Protein AF-A5UP77-F1 (afdb_monomer_lite)

Radius of gyration: 12.88 Å; chains: 1; bounding box: 27×22×33 Å

pLDDT: mean 80.3, std 17.46, range [33.09, 94.0]

Organism: Methanobrevibacter smithii (strain ATCC 35061 / DSM 861 / OCM 144 / PS) (NCBI:txid420247)

Structure (mmCIF, N/CA/C/O backbone):
data_AF-A5UP77-F1
#
_entry.id   AF-A5UP77-F1
#
loop_
_atom_site.group_PDB
_atom_site.id
_atom_site.type_symbol
_atom_site.label_atom_id
_atom_site.label_alt_id
_atom_site.label_comp_id
_atom_site.label_asym_id
_atom_site.label_entity_id
_atom_site.label_seq_id
_atom_site.pdbx_PDB_ins_code
_atom_site.Cartn_x
_atom_site.Cartn_y
_atom_site.Cartn_z
_atom_site.occupancy
_atom_site.B_iso_or_equiv
_atom_site.auth_seq_id
_atom_site.auth_comp_id
_atom_site.auth_asym_id
_atom_site.auth_atom_id
_atom_site.pdbx_PDB_model_num
ATOM 1 N N . MET A 1 1 ? 1.411 12.095 -20.988 1.00 33.09 1 MET A N 1
ATOM 2 C CA . MET A 1 1 ? 2.313 12.607 -19.936 1.00 33.09 1 MET A CA 1
ATOM 3 C C . MET A 1 1 ? 2.720 11.423 -19.080 1.00 33.09 1 MET A C 1
ATOM 5 O O . MET A 1 1 ? 1.812 10.788 -18.583 1.00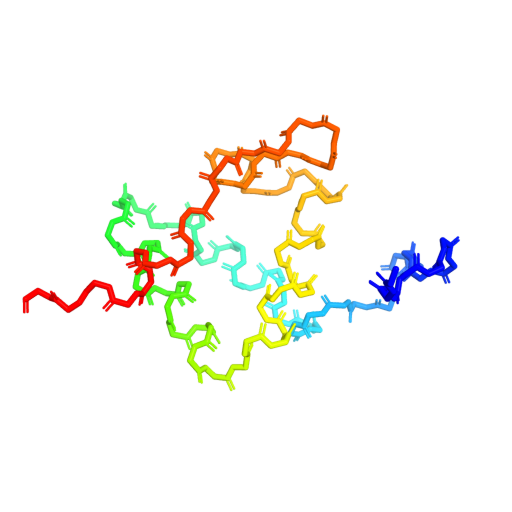 33.09 1 MET A O 1
ATOM 9 N N . ARG A 1 2 ? 4.042 11.189 -18.971 1.00 40.75 2 ARG A N 1
ATOM 10 C CA . ARG A 1 2 ? 4.810 10.676 -17.811 1.00 40.75 2 ARG A CA 1
ATOM 11 C C . ARG A 1 2 ? 4.350 9.342 -17.166 1.00 40.75 2 ARG A C 1
ATOM 13 O O . ARG A 1 2 ? 3.237 9.280 -16.692 1.00 40.75 2 ARG A O 1
ATOM 20 N N . TYR A 1 3 ? 5.160 8.294 -16.984 1.00 40.69 3 TYR A N 1
ATOM 21 C CA . TYR A 1 3 ? 6.619 8.168 -17.114 1.00 40.69 3 TYR A CA 1
ATOM 22 C C . TYR A 1 3 ? 7.107 6.706 -16.993 1.00 40.69 3 TYR A C 1
ATOM 24 O O . TYR A 1 3 ? 8.152 6.494 -16.406 1.00 40.69 3 TYR A O 1
ATOM 32 N N . PHE A 1 4 ? 6.438 5.686 -17.530 1.00 47.22 4 PHE A N 1
ATOM 33 C CA . PHE A 1 4 ? 7.031 4.339 -17.519 1.00 47.22 4 PHE A CA 1
ATOM 34 C C . PHE A 1 4 ? 7.027 3.757 -18.925 1.00 47.22 4 PHE A C 1
ATOM 36 O O . PHE A 1 4 ? 6.128 3.037 -19.345 1.00 47.22 4 PHE A O 1
ATOM 43 N N . GLU A 1 5 ? 8.057 4.139 -19.689 1.00 39.03 5 GLU A N 1
ATOM 44 C CA . GLU A 1 5 ? 8.497 3.321 -20.812 1.00 39.03 5 GLU A CA 1
ATOM 45 C C . GLU A 1 5 ? 8.630 1.883 -20.316 1.00 39.03 5 GLU A C 1
ATOM 47 O O . GLU A 1 5 ? 9.198 1.623 -19.254 1.00 39.03 5 GLU A O 1
ATOM 52 N N . VAL A 1 6 ? 8.073 0.981 -21.113 1.00 43.34 6 VAL A N 1
ATOM 53 C CA . VAL A 1 6 ? 7.896 -0.462 -20.927 1.00 43.34 6 VAL A CA 1
ATOM 54 C C . VAL A 1 6 ? 9.255 -1.199 -20.937 1.00 43.34 6 VAL A C 1
ATOM 56 O O . VAL A 1 6 ? 9.462 -2.170 -21.649 1.00 43.34 6 VAL A O 1
ATOM 59 N N . ASN A 1 7 ? 10.219 -0.693 -20.165 1.00 39.41 7 ASN A N 1
ATOM 60 C CA . ASN A 1 7 ? 11.609 -1.135 -20.033 1.00 39.41 7 ASN A CA 1
ATOM 61 C C . ASN A 1 7 ? 12.030 -1.289 -18.552 1.00 39.41 7 ASN A C 1
ATOM 63 O O . ASN A 1 7 ? 13.219 -1.396 -18.257 1.00 39.41 7 ASN A O 1
ATOM 67 N N . GLY A 1 8 ? 11.082 -1.251 -17.606 1.00 42.06 8 GLY A N 1
ATOM 68 C CA . GLY A 1 8 ? 11.382 -1.096 -16.175 1.00 42.06 8 GLY A CA 1
ATOM 69 C C . GLY A 1 8 ? 10.910 -2.204 -15.236 1.00 42.06 8 GLY A C 1
ATOM 70 O O . GLY A 1 8 ? 11.316 -2.198 -14.081 1.00 42.06 8 GLY A O 1
ATOM 71 N N . LEU A 1 9 ? 10.112 -3.168 -15.694 1.00 47.47 9 LEU A N 1
ATOM 72 C CA . LEU A 1 9 ? 9.738 -4.340 -14.890 1.00 47.47 9 LEU A CA 1
ATOM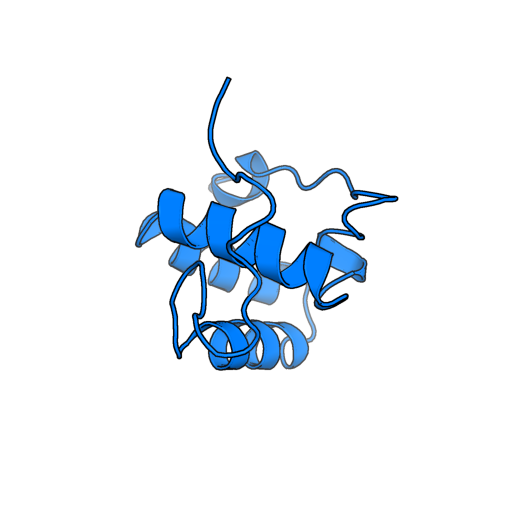 73 C C . LEU A 1 9 ? 10.758 -5.458 -15.094 1.00 47.47 9 LEU A C 1
ATOM 75 O O . LEU A 1 9 ? 10.432 -6.609 -15.371 1.00 47.47 9 LEU A O 1
ATOM 79 N N . ASP A 1 10 ? 12.032 -5.098 -14.976 1.00 47.12 10 ASP A N 1
ATOM 80 C CA . ASP A 1 10 ? 13.050 -6.092 -14.708 1.00 47.12 10 ASP A CA 1
ATOM 81 C C . ASP A 1 10 ? 12.739 -6.618 -13.305 1.00 47.12 10 ASP A C 1
ATOM 83 O O . ASP A 1 10 ? 12.775 -5.855 -12.336 1.00 47.12 10 ASP A O 1
ATOM 87 N N . ALA A 1 11 ? 12.381 -7.897 -13.183 1.00 46.88 11 ALA A N 1
ATOM 88 C CA . ALA A 1 11 ? 12.008 -8.530 -11.915 1.00 46.88 11 ALA A CA 1
ATOM 89 C C . ALA A 1 11 ? 13.072 -8.359 -10.800 1.00 46.88 11 ALA A C 1
ATOM 91 O O . ALA A 1 11 ? 12.816 -8.683 -9.641 1.00 46.88 11 ALA A O 1
ATOM 92 N N . SER A 1 12 ? 14.257 -7.824 -11.132 1.00 51.12 12 SER A N 1
ATOM 93 C CA . SER A 1 12 ? 15.340 -7.483 -10.213 1.00 51.12 12 SER A CA 1
ATOM 94 C C . SER A 1 12 ? 15.432 -6.005 -9.765 1.00 51.12 12 SER A C 1
ATOM 96 O O . SER A 1 12 ? 16.147 -5.733 -8.799 1.00 51.12 12 SER A O 1
ATOM 98 N N . ARG A 1 13 ? 14.723 -5.035 -10.377 1.00 53.41 13 ARG A N 1
ATOM 99 C CA . ARG A 1 13 ? 14.810 -3.592 -10.031 1.00 53.41 13 ARG A CA 1
ATOM 100 C C . ARG A 1 13 ? 13.497 -3.057 -9.442 1.00 53.41 13 ARG A C 1
ATOM 102 O O . ARG A 1 13 ? 12.651 -2.516 -10.140 1.00 53.41 13 ARG A O 1
ATOM 109 N N . ARG A 1 14 ? 13.340 -3.223 -8.125 1.00 65.56 14 ARG A N 1
ATOM 110 C CA . ARG A 1 14 ? 12.123 -2.904 -7.351 1.00 65.56 14 ARG A CA 1
ATOM 111 C C . ARG A 1 14 ? 11.756 -1.400 -7.416 1.00 65.56 14 ARG A C 1
ATOM 113 O O . ARG A 1 14 ? 12.542 -0.568 -6.969 1.00 65.56 14 ARG A O 1
ATOM 120 N N . VAL A 1 15 ? 10.565 -1.075 -7.930 1.00 72.25 15 VAL A N 1
ATOM 121 C CA . VAL A 1 15 ? 9.938 0.270 -8.004 1.00 72.25 15 VAL A CA 1
ATOM 122 C C . VAL A 1 15 ? 8.999 0.513 -6.819 1.00 72.25 15 VAL A C 1
ATOM 124 O O . VAL A 1 15 ? 8.337 -0.421 -6.389 1.00 72.25 15 VAL A O 1
ATOM 127 N N . GLY A 1 16 ? 8.948 1.731 -6.270 1.00 84.94 16 GLY A N 1
ATOM 128 C CA . GLY A 1 16 ? 8.255 2.039 -5.009 1.00 84.94 16 GLY A CA 1
ATOM 129 C C . GLY A 1 16 ? 9.218 2.141 -3.823 1.00 84.94 16 GLY A C 1
ATOM 130 O O . GLY A 1 16 ? 10.249 2.805 -3.913 1.00 84.94 16 GLY A O 1
ATOM 131 N N . TYR A 1 17 ? 8.934 1.452 -2.716 1.00 86.75 17 TYR A N 1
ATOM 132 C CA . TYR A 1 17 ? 9.805 1.390 -1.526 1.00 86.75 17 TYR A CA 1
ATOM 133 C C . TYR A 1 17 ? 10.972 0.399 -1.667 1.00 86.75 17 TYR A C 1
ATOM 135 O O . TYR A 1 17 ? 11.675 0.081 -0.702 1.00 86.75 17 TYR A O 1
ATOM 143 N N . GLY A 1 18 ? 11.204 -0.108 -2.878 1.00 86.75 18 GLY A N 1
ATOM 144 C CA . GLY A 1 18 ? 12.315 -0.994 -3.178 1.00 86.75 18 GLY A CA 1
ATOM 145 C C . GLY A 1 18 ? 12.173 -2.322 -2.443 1.00 86.75 18 GLY A C 1
ATOM 146 O O . GLY A 1 18 ? 11.226 -3.075 -2.666 1.00 86.75 18 GLY A O 1
ATOM 147 N N . GLN A 1 19 ? 13.131 -2.644 -1.569 1.00 82.12 19 GLN A N 1
ATOM 148 C CA . GLN A 1 19 ? 13.115 -3.927 -0.867 1.00 82.12 19 GLN A CA 1
ATOM 149 C C . GLN A 1 19 ? 11.897 -4.114 0.047 1.00 82.12 19 GLN A C 1
ATOM 151 O O . GLN A 1 19 ? 11.418 -5.238 0.166 1.00 82.12 19 GLN A O 1
ATOM 156 N N . PHE A 1 20 ? 11.361 -3.012 0.577 1.00 86.12 20 PHE A N 1
ATOM 157 C CA . PHE A 1 20 ? 10.230 -3.003 1.502 1.00 86.12 20 PHE A CA 1
ATOM 158 C C . PHE A 1 20 ? 8.874 -3.193 0.819 1.00 86.12 20 PHE A C 1
ATOM 160 O O . PHE A 1 20 ? 7.871 -3.329 1.507 1.00 86.12 20 PHE A O 1
ATOM 167 N N . ASN A 1 21 ? 8.809 -3.236 -0.517 1.00 89.31 21 ASN A N 1
ATOM 168 C CA . ASN A 1 21 ? 7.548 -3.473 -1.225 1.00 89.31 21 ASN A CA 1
ATOM 169 C C . ASN A 1 21 ? 6.834 -4.733 -0.729 1.00 89.31 21 ASN A C 1
ATOM 171 O O . ASN A 1 21 ? 5.643 -4.681 -0.435 1.00 89.31 21 ASN A O 1
ATOM 175 N N . THR A 1 22 ? 7.580 -5.838 -0.626 1.00 88.88 22 THR A N 1
ATOM 176 C CA . THR A 1 22 ? 7.064 -7.136 -0.175 1.00 88.88 22 THR A CA 1
ATOM 177 C C . THR A 1 22 ? 6.684 -7.109 1.302 1.00 88.88 22 THR A C 1
ATOM 179 O O . THR A 1 22 ? 5.682 -7.704 1.686 1.00 88.88 22 THR A O 1
ATOM 182 N N . ASP A 1 23 ? 7.447 -6.386 2.124 1.00 90.75 23 ASP A N 1
ATOM 183 C CA . ASP A 1 23 ? 7.152 -6.241 3.551 1.00 90.75 23 ASP A CA 1
ATOM 184 C C . ASP A 1 23 ? 5.852 -5.454 3.757 1.00 90.75 23 ASP A C 1
ATOM 186 O O . ASP A 1 23 ? 5.014 -5.839 4.571 1.00 90.75 23 ASP A O 1
ATOM 190 N N . HIS A 1 24 ? 5.638 -4.388 2.978 1.00 94.00 24 HIS A N 1
ATOM 191 C CA . HIS A 1 24 ? 4.406 -3.607 3.028 1.00 94.00 24 HIS A CA 1
ATOM 192 C C . HIS A 1 24 ? 3.193 -4.414 2.561 1.00 94.00 24 HIS A C 1
ATOM 194 O O . HIS A 1 24 ? 2.167 -4.363 3.234 1.00 94.00 24 HIS A O 1
ATOM 200 N N . THR A 1 25 ? 3.303 -5.190 1.475 1.00 93.12 25 THR A N 1
ATOM 201 C CA . THR A 1 25 ? 2.201 -6.061 1.029 1.00 93.12 25 THR A CA 1
ATOM 202 C C . THR A 1 25 ? 1.893 -7.149 2.052 1.00 93.12 25 THR A C 1
ATOM 204 O O . THR A 1 25 ? 0.733 -7.338 2.391 1.00 93.12 25 THR A O 1
ATOM 207 N N . ALA A 1 26 ? 2.918 -7.805 2.611 1.00 91.81 26 ALA A N 1
ATOM 208 C CA . ALA A 1 26 ? 2.725 -8.836 3.629 1.00 91.81 26 ALA A CA 1
ATOM 209 C C . ALA A 1 26 ? 2.093 -8.266 4.905 1.00 91.81 26 ALA A C 1
ATOM 211 O O . ALA A 1 26 ? 1.233 -8.899 5.501 1.00 91.81 26 ALA A O 1
ATOM 212 N N . THR A 1 27 ? 2.488 -7.055 5.304 1.00 92.75 27 THR A N 1
ATOM 213 C CA . THR A 1 27 ? 1.881 -6.365 6.449 1.00 92.75 27 THR A CA 1
ATOM 214 C C . THR A 1 27 ? 0.397 -6.082 6.197 1.00 92.75 27 THR A C 1
ATOM 216 O O . THR A 1 27 ? -0.420 -6.352 7.068 1.00 92.75 27 THR A O 1
ATOM 219 N N . ILE A 1 28 ? 0.028 -5.610 5.000 1.00 93.31 28 ILE A N 1
ATOM 220 C CA . ILE A 1 28 ? -1.375 -5.335 4.643 1.00 93.31 28 ILE A CA 1
ATOM 221 C C . ILE A 1 28 ? -2.213 -6.619 4.599 1.00 93.31 28 ILE A C 1
ATOM 223 O O . ILE A 1 28 ? -3.350 -6.609 5.065 1.00 93.31 28 ILE A O 1
ATOM 227 N N . ASP A 1 29 ? -1.659 -7.722 4.093 1.00 90.00 29 ASP A N 1
ATOM 228 C CA . ASP A 1 29 ? -2.338 -9.026 4.068 1.00 90.00 29 ASP A CA 1
ATOM 229 C C . ASP A 1 29 ? -2.574 -9.610 5.471 1.00 90.00 29 ASP A C 1
ATOM 231 O O . ASP A 1 29 ? -3.488 -10.412 5.651 1.00 90.00 29 ASP A O 1
ATOM 235 N N . LEU A 1 30 ? -1.765 -9.221 6.464 1.00 92.81 30 LEU A N 1
ATOM 236 C CA . LEU A 1 30 ? -1.917 -9.659 7.855 1.00 92.81 30 LEU A CA 1
ATOM 237 C C . LEU A 1 30 ? -2.995 -8.888 8.626 1.00 92.81 30 LEU A C 1
ATOM 239 O O . LEU A 1 30 ? -3.398 -9.349 9.691 1.00 92.81 30 LEU A O 1
ATOM 243 N N . PHE A 1 31 ? -3.443 -7.733 8.133 1.00 92.62 31 PHE A N 1
ATOM 244 C CA . PHE A 1 31 ? -4.487 -6.959 8.797 1.00 92.62 31 PHE A CA 1
ATOM 245 C C . PHE A 1 31 ? -5.878 -7.509 8.478 1.00 92.62 31 PHE A C 1
ATOM 247 O O . PHE A 1 31 ? -6.245 -7.687 7.313 1.00 92.62 31 PHE A O 1
ATOM 254 N N . ASP A 1 32 ? -6.671 -7.729 9.525 1.00 88.31 32 ASP A N 1
ATOM 255 C CA . ASP A 1 32 ? -8.035 -8.248 9.411 1.00 88.31 32 ASP A CA 1
ATOM 256 C C . ASP A 1 32 ? -9.040 -7.152 9.032 1.00 88.31 32 ASP A C 1
ATOM 258 O O . ASP A 1 32 ? -10.048 -7.429 8.377 1.00 88.31 32 ASP A O 1
ATOM 262 N N . THR A 1 33 ? -8.782 -5.900 9.423 1.00 88.31 33 THR A N 1
ATOM 263 C CA . THR A 1 33 ? -9.715 -4.790 9.199 1.00 88.31 33 THR A CA 1
ATOM 264 C C . THR A 1 33 ? -9.293 -3.885 8.043 1.00 88.31 33 THR A C 1
ATOM 266 O O . THR A 1 33 ? -8.111 -3.679 7.772 1.00 88.31 33 THR A O 1
ATOM 269 N N . GLU A 1 34 ? -10.279 -3.303 7.351 1.00 86.50 34 GLU A N 1
ATOM 270 C CA . GLU A 1 34 ? -10.021 -2.282 6.325 1.00 86.50 34 GLU A CA 1
ATOM 271 C C . GLU A 1 34 ? -9.335 -1.046 6.931 1.00 86.50 34 GLU A C 1
ATOM 273 O O . GLU A 1 34 ? -8.458 -0.460 6.304 1.00 86.50 34 GLU A O 1
ATOM 278 N N . GLU A 1 35 ? -9.670 -0.694 8.173 1.00 87.75 35 GLU A N 1
ATOM 279 C CA . GLU A 1 35 ? -9.106 0.452 8.886 1.00 87.75 35 GLU A CA 1
ATOM 280 C C . GLU A 1 35 ? -7.591 0.318 9.104 1.00 87.75 35 GLU A C 1
ATOM 282 O O . GLU A 1 35 ? -6.842 1.220 8.731 1.00 87.75 35 GLU A O 1
ATOM 287 N N . GLU A 1 36 ? -7.116 -0.830 9.600 1.00 91.06 36 GLU A N 1
ATOM 288 C CA . GLU A 1 36 ? -5.682 -1.092 9.799 1.00 91.06 36 GLU A CA 1
ATOM 289 C C . GLU A 1 36 ? -4.903 -1.060 8.474 1.00 91.06 36 GLU A C 1
ATOM 291 O O . GLU A 1 36 ? -3.819 -0.471 8.381 1.00 91.06 36 GLU A O 1
ATOM 296 N N . LYS A 1 37 ? -5.483 -1.630 7.407 1.00 91.56 37 LYS A N 1
ATOM 297 C CA . LYS A 1 37 ? -4.900 -1.572 6.058 1.00 91.56 37 LYS A CA 1
ATOM 298 C C . LYS A 1 37 ? -4.768 -0.127 5.577 1.00 91.56 37 LYS A C 1
ATOM 300 O O . LYS A 1 37 ? -3.711 0.263 5.072 1.00 91.56 37 LYS A O 1
ATOM 305 N N . MET A 1 38 ? -5.825 0.670 5.734 1.00 89.94 38 MET A N 1
ATOM 306 C CA . MET A 1 38 ? -5.847 2.075 5.324 1.00 89.94 38 MET A CA 1
ATOM 307 C C . MET A 1 38 ? -4.894 2.933 6.161 1.00 89.94 38 MET A C 1
ATOM 309 O O . MET A 1 38 ? -4.222 3.797 5.597 1.00 89.94 38 MET A O 1
ATOM 313 N N . GLU A 1 39 ? -4.763 2.681 7.467 1.00 91.31 39 GLU A N 1
ATOM 314 C CA . GLU A 1 39 ? -3.811 3.380 8.337 1.00 91.31 39 GLU A CA 1
ATOM 315 C C . GLU A 1 39 ? -2.362 3.141 7.893 1.00 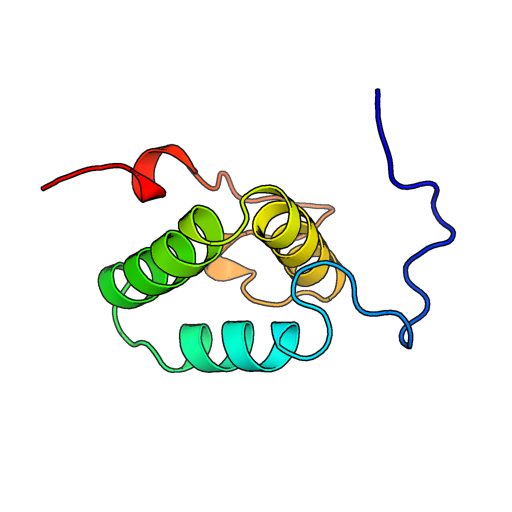91.31 39 GLU A C 1
ATOM 317 O O . GLU A 1 39 ? -1.584 4.090 7.736 1.00 91.31 39 GLU A O 1
ATOM 322 N N . HIS A 1 40 ? -1.999 1.889 7.609 1.00 93.31 40 HIS A N 1
ATOM 323 C CA . HIS A 1 40 ? -0.655 1.560 7.136 1.00 93.31 40 HIS A CA 1
ATOM 324 C C . HIS A 1 40 ? -0.358 2.185 5.769 1.00 93.31 40 HIS A C 1
ATOM 326 O O . HIS A 1 40 ? 0.678 2.833 5.592 1.00 93.31 40 HIS A O 1
ATOM 332 N N . MET A 1 41 ? -1.293 2.082 4.817 1.00 92.81 41 MET A N 1
ATOM 333 C CA . MET A 1 41 ? -1.166 2.724 3.502 1.00 92.81 41 MET A CA 1
ATOM 334 C C . MET A 1 41 ? -1.079 4.253 3.609 1.00 92.81 41 MET A C 1
ATOM 336 O O . MET A 1 41 ? -0.289 4.878 2.900 1.00 92.81 41 MET A O 1
ATOM 340 N N . ARG A 1 42 ? -1.810 4.865 4.548 1.00 91.19 42 ARG A N 1
ATOM 341 C CA . ARG A 1 42 ? -1.718 6.295 4.875 1.00 91.19 42 ARG A CA 1
ATOM 342 C C . ARG A 1 42 ? -0.327 6.651 5.398 1.00 91.19 42 ARG A C 1
ATOM 344 O O . ARG A 1 42 ? 0.237 7.664 4.982 1.00 91.19 42 ARG A O 1
ATOM 351 N N . GLY A 1 43 ? 0.253 5.833 6.277 1.00 91.44 43 GLY A N 1
ATOM 352 C CA . GLY A 1 43 ? 1.622 6.006 6.773 1.00 91.44 43 GLY A CA 1
ATOM 353 C C . GLY A 1 43 ? 2.669 5.935 5.657 1.00 91.44 43 GLY A C 1
ATOM 354 O O . GLY A 1 43 ? 3.552 6.798 5.566 1.00 91.44 43 GLY A O 1
ATOM 355 N N . MET A 1 44 ? 2.528 4.960 4.755 1.00 93.38 44 MET A N 1
ATOM 356 C CA . MET A 1 44 ? 3.360 4.848 3.555 1.00 93.38 44 MET A CA 1
ATOM 357 C C . MET A 1 44 ? 3.242 6.115 2.702 1.00 93.38 44 MET A C 1
ATOM 359 O O . MET A 1 44 ? 4.247 6.795 2.464 1.00 93.38 44 MET A O 1
ATOM 363 N N . TYR A 1 45 ? 2.020 6.492 2.325 1.00 90.81 45 TYR A N 1
ATOM 364 C CA . TYR A 1 45 ? 1.756 7.671 1.505 1.00 90.81 45 TYR A CA 1
ATOM 365 C C . TYR A 1 45 ? 2.351 8.949 2.115 1.00 90.81 45 TYR A C 1
ATOM 367 O O . TYR A 1 45 ? 3.062 9.682 1.428 1.00 90.81 45 TYR A O 1
ATOM 375 N N . LYS A 1 46 ? 2.145 9.194 3.419 1.00 89.44 46 LYS A N 1
ATOM 376 C CA . LYS A 1 46 ? 2.718 10.352 4.135 1.00 89.44 46 LYS A CA 1
ATOM 377 C C . LYS A 1 46 ? 4.248 10.372 4.103 1.00 89.44 46 LYS A C 1
ATOM 379 O O . LYS A 1 46 ? 4.839 11.448 4.069 1.00 89.44 46 LYS A O 1
ATOM 384 N N . THR A 1 47 ? 4.884 9.202 4.100 1.00 90.19 47 THR A N 1
ATOM 385 C CA . THR A 1 47 ? 6.346 9.081 4.022 1.00 90.19 47 THR A CA 1
ATOM 386 C C . THR A 1 47 ? 6.868 9.472 2.640 1.00 90.19 47 THR A C 1
ATOM 388 O O . THR A 1 47 ? 7.865 10.184 2.532 1.00 90.19 47 THR A O 1
ATOM 391 N N . SER A 1 48 ? 6.218 9.004 1.571 1.00 90.56 48 SER A N 1
ATOM 392 C CA . SER A 1 48 ? 6.582 9.356 0.196 1.00 90.56 48 SER A CA 1
ATOM 393 C C . SER A 1 48 ? 5.432 9.049 -0.770 1.00 90.56 48 SER A C 1
ATOM 395 O O . SER A 1 48 ? 5.283 7.898 -1.187 1.00 90.56 48 SER A O 1
ATOM 397 N N . PRO A 1 49 ? 4.666 10.065 -1.211 1.00 89.12 49 PRO A N 1
ATOM 398 C CA . PRO A 1 49 ? 3.567 9.872 -2.160 1.00 89.12 49 PRO A CA 1
ATOM 399 C C . PRO A 1 49 ? 4.032 9.264 -3.484 1.00 89.12 49 PRO A C 1
ATOM 401 O O . PRO A 1 49 ? 3.356 8.427 -4.074 1.00 89.12 49 PRO A O 1
ATOM 404 N N . LYS A 1 50 ? 5.234 9.650 -3.935 1.00 89.69 50 LYS A N 1
ATOM 405 C CA . LYS A 1 50 ? 5.826 9.105 -5.157 1.00 89.69 50 LYS A CA 1
ATOM 406 C C . LYS A 1 50 ? 6.107 7.606 -5.017 1.00 89.69 50 LYS A C 1
ATOM 408 O O . LYS A 1 50 ? 5.725 6.843 -5.896 1.00 89.69 50 LYS A O 1
ATOM 413 N N . ALA A 1 51 ? 6.750 7.194 -3.921 1.00 90.12 51 ALA A N 1
ATOM 414 C CA . ALA A 1 51 ? 7.065 5.784 -3.701 1.00 90.12 51 ALA A CA 1
ATOM 415 C C . ALA A 1 51 ? 5.793 4.950 -3.495 1.00 90.12 51 ALA A C 1
ATOM 417 O O . ALA A 1 51 ? 5.737 3.815 -3.955 1.00 90.12 51 ALA A O 1
ATOM 418 N N . PHE A 1 52 ? 4.762 5.521 -2.864 1.00 92.31 52 PHE A N 1
ATOM 419 C CA . PHE A 1 52 ? 3.453 4.887 -2.743 1.00 92.31 52 PHE A CA 1
ATOM 420 C C . PHE A 1 52 ? 2.796 4.654 -4.105 1.00 92.31 52 PHE A C 1
ATOM 422 O O . PHE A 1 52 ? 2.372 3.536 -4.380 1.00 92.31 52 PHE A O 1
ATOM 429 N N . ALA A 1 53 ? 2.767 5.665 -4.979 1.00 90.50 53 ALA A N 1
ATOM 430 C CA . ALA A 1 53 ? 2.205 5.528 -6.322 1.00 90.50 53 ALA A CA 1
ATOM 431 C C . ALA A 1 53 ? 2.941 4.455 -7.148 1.00 90.50 53 ALA A C 1
ATOM 433 O O . ALA A 1 53 ? 2.305 3.596 -7.756 1.00 90.50 53 ALA A O 1
ATOM 434 N N . GLU A 1 54 ? 4.278 4.453 -7.111 1.00 91.38 54 GLU A N 1
ATOM 435 C CA . GLU A 1 54 ? 5.107 3.442 -7.785 1.00 91.38 54 GLU A CA 1
ATOM 436 C C . GLU A 1 54 ? 4.905 2.032 -7.188 1.00 91.38 54 GLU A C 1
ATOM 438 O O . GLU A 1 54 ? 4.873 1.045 -7.921 1.00 91.38 54 GLU A O 1
ATOM 443 N N . TRP A 1 55 ? 4.727 1.916 -5.867 1.00 92.81 55 TRP A N 1
ATOM 444 C CA . TRP A 1 55 ? 4.432 0.648 -5.189 1.00 92.81 55 TRP A CA 1
ATOM 445 C C . TRP A 1 55 ? 3.023 0.122 -5.503 1.00 92.81 55 TRP A C 1
ATOM 447 O O . TRP A 1 55 ? 2.864 -1.077 -5.724 1.00 92.81 55 TRP A O 1
ATOM 457 N N . LYS A 1 56 ? 2.013 0.996 -5.566 1.00 92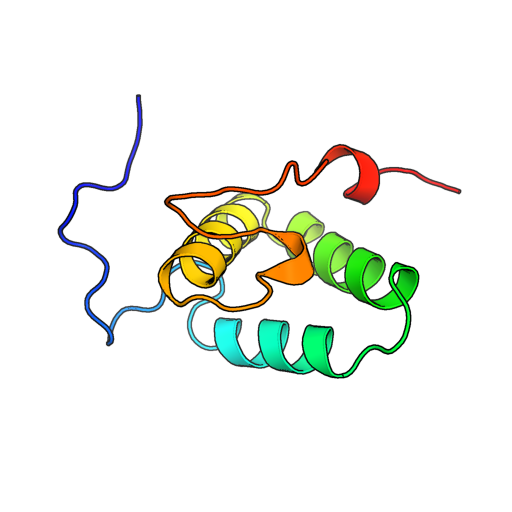.38 56 LYS A N 1
ATOM 458 C CA . LYS A 1 56 ? 0.635 0.656 -5.956 1.00 92.38 56 LYS A CA 1
ATOM 459 C C . LYS A 1 56 ? 0.592 0.108 -7.380 1.00 92.38 56 LYS A C 1
ATOM 461 O O . LYS A 1 56 ? 0.040 -0.965 -7.602 1.00 92.38 56 LYS A O 1
ATOM 466 N N . GLU A 1 57 ? 1.238 0.792 -8.325 1.00 90.38 57 GLU A N 1
ATOM 467 C CA . GLU A 1 57 ? 1.353 0.317 -9.710 1.00 90.38 57 GLU A CA 1
ATOM 468 C C . GLU A 1 57 ? 2.099 -1.026 -9.785 1.00 90.38 57 GLU A C 1
ATOM 470 O O . GLU A 1 57 ? 1.671 -1.938 -10.494 1.00 90.38 57 GLU A O 1
ATOM 475 N N . TRP A 1 58 ? 3.163 -1.199 -8.988 1.00 90.38 58 TRP A N 1
ATOM 476 C CA . TRP A 1 58 ? 3.854 -2.483 -8.864 1.00 90.38 58 TRP A CA 1
ATOM 477 C C . TRP A 1 58 ? 2.929 -3.592 -8.342 1.00 90.38 58 TRP A C 1
ATOM 479 O O . TRP A 1 58 ? 2.910 -4.669 -8.934 1.00 90.38 58 TRP A O 1
ATOM 489 N N . CYS A 1 59 ? 2.126 -3.338 -7.300 1.00 91.56 59 CYS A N 1
ATOM 490 C CA . CYS A 1 59 ? 1.152 -4.304 -6.774 1.00 91.56 59 CYS A CA 1
ATOM 491 C C . CYS A 1 59 ? 0.141 -4.725 -7.846 1.00 91.56 59 CYS A C 1
ATOM 493 O O . CYS A 1 59 ? -0.091 -5.917 -8.034 1.00 91.56 59 CYS A O 1
ATOM 495 N N . MET A 1 60 ? -0.389 -3.764 -8.606 1.00 90.75 60 MET A N 1
ATOM 496 C CA . MET A 1 60 ? -1.318 -4.029 -9.708 1.00 90.75 60 MET A CA 1
ATOM 497 C C . MET A 1 60 ? -0.674 -4.846 -10.837 1.00 90.75 60 MET A C 1
ATOM 499 O O . MET A 1 60 ? -1.345 -5.688 -11.432 1.00 90.75 60 MET A O 1
ATOM 503 N N . TYR A 1 61 ? 0.614 -4.621 -11.125 1.00 88.75 61 TYR A N 1
ATOM 504 C CA . TYR A 1 61 ? 1.370 -5.382 -12.125 1.00 88.75 61 TYR A CA 1
ATOM 505 C C . TYR A 1 61 ? 1.626 -6.832 -11.697 1.00 88.75 61 TYR A C 1
ATOM 507 O O . TYR A 1 61 ? 1.494 -7.745 -1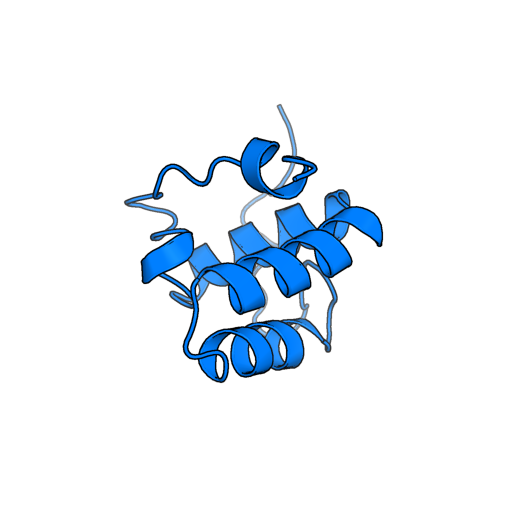2.508 1.00 88.75 61 TYR A O 1
ATOM 515 N N . VAL A 1 62 ? 1.998 -7.060 -10.433 1.00 89.75 62 VAL A N 1
ATOM 516 C CA . VAL A 1 62 ? 2.284 -8.411 -9.915 1.00 89.75 62 VAL A CA 1
ATOM 517 C C . VAL A 1 62 ? 1.058 -9.115 -9.322 1.00 89.75 62 VAL A C 1
ATOM 519 O O . VAL A 1 62 ? 1.203 -10.182 -8.731 1.00 89.75 62 VAL A O 1
ATOM 522 N N . HIS A 1 63 ? -0.138 -8.542 -9.486 1.00 91.19 63 HIS A N 1
ATOM 523 C CA . HIS A 1 63 ? -1.407 -9.060 -8.965 1.00 91.19 63 HIS A CA 1
ATOM 524 C C . HIS A 1 63 ? -1.417 -9.273 -7.437 1.00 91.19 63 HIS A C 1
ATOM 526 O O . HIS A 1 63 ? -1.944 -10.267 -6.939 1.00 91.19 63 HIS A O 1
ATOM 532 N N . LEU A 1 64 ? -0.847 -8.326 -6.690 1.00 90.94 64 LEU A N 1
ATOM 533 C CA . LEU A 1 64 ? -0.939 -8.253 -5.229 1.00 90.94 64 LEU A CA 1
ATOM 534 C C . LEU A 1 64 ? -1.974 -7.207 -4.808 1.00 90.94 64 LEU A C 1
ATOM 536 O O . LEU A 1 64 ? -2.149 -6.198 -5.491 1.00 90.94 64 LEU A O 1
ATOM 540 N N . LEU A 1 65 ? -2.629 -7.437 -3.664 1.00 91.75 65 LEU A N 1
ATOM 541 C CA . LEU A 1 65 ? -3.650 -6.537 -3.106 1.00 91.75 65 LEU A CA 1
ATOM 542 C C . LEU A 1 65 ? -4.763 -6.201 -4.116 1.00 91.75 65 LEU A C 1
ATOM 544 O O . LEU A 1 65 ? -5.256 -5.072 -4.186 1.00 91.75 65 LEU A O 1
ATOM 548 N N . THR A 1 66 ? -5.156 -7.178 -4.941 1.00 91.81 66 THR A N 1
ATOM 549 C CA . THR A 1 66 ? -6.160 -6.994 -6.004 1.00 91.81 66 THR A CA 1
ATOM 550 C C . THR A 1 66 ? -7.547 -6.663 -5.454 1.00 91.81 66 THR A C 1
ATOM 552 O O . THR A 1 66 ? -8.382 -6.086 -6.148 1.00 91.81 66 THR A O 1
ATOM 555 N N . ASP A 1 67 ? -7.814 -7.023 -4.199 1.00 89.94 67 ASP A N 1
ATOM 556 C CA . ASP A 1 67 ? -9.015 -6.620 -3.478 1.00 89.94 67 ASP A CA 1
ATOM 557 C C . ASP A 1 67 ? -9.067 -5.102 -3.251 1.00 89.94 67 ASP A C 1
ATOM 559 O O . ASP A 1 67 ? -10.163 -4.543 -3.333 1.00 89.94 67 ASP A O 1
ATOM 563 N N . ILE A 1 68 ? -7.910 -4.451 -3.087 1.00 90.50 68 ILE A N 1
ATOM 564 C CA . ILE A 1 68 ? -7.765 -3.010 -2.843 1.00 90.50 68 ILE A CA 1
ATOM 565 C C . ILE A 1 68 ? -7.583 -2.238 -4.156 1.00 90.50 68 ILE A C 1
ATOM 567 O O . ILE A 1 68 ? -8.330 -1.303 -4.434 1.00 90.50 68 ILE A O 1
ATOM 571 N N . PHE A 1 69 ? -6.601 -2.624 -4.977 1.00 91.81 69 PHE A N 1
ATOM 572 C CA . PHE A 1 69 ? -6.177 -1.842 -6.149 1.00 91.81 69 PHE A CA 1
ATOM 573 C C . PHE A 1 69 ? -6.656 -2.403 -7.492 1.00 91.81 69 PHE A C 1
ATOM 575 O O . PHE A 1 69 ? -6.596 -1.708 -8.506 1.00 91.81 69 PHE A O 1
ATOM 582 N N . GLY A 1 70 ? -7.145 -3.643 -7.527 1.00 91.44 70 GLY A N 1
ATOM 583 C CA . GLY A 1 70 ? -7.398 -4.347 -8.784 1.00 91.44 70 GLY A CA 1
ATOM 584 C C . GLY A 1 70 ? -6.101 -4.715 -9.510 1.00 91.44 70 GLY A C 1
ATOM 585 O O . GLY A 1 70 ? -5.079 -4.994 -8.885 1.00 91.44 70 GLY A O 1
ATOM 586 N N . THR A 1 71 ? -6.149 -4.744 -10.838 1.00 92.25 71 THR A N 1
ATOM 587 C CA . THR A 1 71 ? -5.002 -5.050 -11.711 1.00 92.25 71 THR A CA 1
ATOM 588 C C . THR A 1 71 ? -4.752 -3.901 -12.690 1.00 92.25 71 THR A C 1
ATOM 590 O O . THR A 1 71 ? -5.544 -2.966 -12.760 1.00 92.25 71 THR A O 1
ATOM 593 N N . LEU A 1 72 ? -3.668 -3.948 -13.473 1.00 87.44 72 LEU A N 1
ATOM 594 C CA . LEU A 1 72 ? -3.445 -2.942 -14.525 1.00 87.44 72 LEU A CA 1
ATOM 595 C C . LEU A 1 72 ? -4.525 -2.962 -15.623 1.00 87.44 72 LEU A C 1
ATOM 597 O O . LEU A 1 72 ? -4.779 -1.930 -16.240 1.00 87.44 72 LEU A O 1
ATOM 601 N N . GLU A 1 73 ? -5.139 -4.120 -15.878 1.00 89.75 73 GLU A N 1
ATOM 602 C CA . GLU A 1 73 ? -6.187 -4.288 -16.896 1.00 89.75 73 GLU A CA 1
ATOM 603 C C . GLU A 1 73 ? -7.582 -3.945 -16.357 1.00 89.75 73 GLU A C 1
ATOM 605 O O . GLU A 1 73 ? -8.427 -3.451 -17.100 1.00 89.75 73 GLU A O 1
ATOM 610 N N . ASP A 1 74 ? -7.798 -4.183 -15.062 1.00 91.06 74 ASP A N 1
ATOM 611 C CA . ASP A 1 74 ? -9.046 -3.922 -14.343 1.00 91.06 74 ASP A CA 1
ATOM 612 C C . ASP A 1 74 ? -8.735 -3.206 -13.014 1.00 91.06 74 ASP A C 1
ATOM 614 O O . ASP A 1 74 ? -8.673 -3.843 -11.954 1.00 91.06 74 ASP A O 1
ATOM 618 N N . PRO A 1 75 ? -8.420 -1.897 -13.059 1.00 88.75 75 PRO A N 1
ATOM 619 C CA . PRO A 1 75 ? -8.080 -1.133 -11.869 1.00 88.75 75 PRO A CA 1
ATOM 620 C C . PRO A 1 75 ? -9.327 -0.890 -11.021 1.00 88.75 75 PRO A C 1
ATOM 622 O O . PRO A 1 75 ? -10.360 -0.444 -11.525 1.00 88.75 75 PRO A O 1
ATOM 625 N N . LYS A 1 76 ? -9.223 -1.115 -9.709 1.00 87.69 76 LYS A N 1
ATOM 626 C CA . LYS A 1 76 ? -10.262 -0.668 -8.780 1.00 87.69 76 LYS A CA 1
ATOM 627 C C . LYS A 1 76 ? -10.088 0.810 -8.478 1.00 87.69 76 LYS A C 1
ATOM 629 O O . LYS A 1 76 ? -8.969 1.311 -8.357 1.00 87.69 76 LYS A O 1
ATOM 634 N N . GLU A 1 77 ? -11.213 1.499 -8.317 1.00 82.19 77 GLU A N 1
ATOM 635 C CA . GLU A 1 77 ? -11.221 2.867 -7.815 1.00 82.19 77 GLU A CA 1
ATOM 636 C C . GLU A 1 77 ? -10.688 2.866 -6.376 1.00 82.19 77 GLU A C 1
ATOM 638 O O . GLU A 1 77 ? -11.373 2.481 -5.430 1.00 82.19 77 GLU A O 1
ATOM 643 N N . PHE A 1 78 ? -9.420 3.246 -6.231 1.00 81.06 78 PHE A N 1
ATOM 644 C CA . PHE A 1 78 ? -8.795 3.480 -4.940 1.00 81.06 78 PHE A CA 1
ATOM 645 C C . PHE A 1 78 ? -8.828 4.974 -4.666 1.00 81.06 78 PHE A C 1
ATOM 647 O O . PHE A 1 78 ? -8.054 5.740 -5.246 1.00 81.06 78 PHE A O 1
ATOM 654 N N . ASP A 1 79 ? -9.748 5.361 -3.797 1.00 77.25 79 ASP A N 1
ATOM 655 C CA . ASP A 1 79 ? -9.903 6.734 -3.358 1.00 77.25 79 ASP A CA 1
ATOM 656 C C . ASP A 1 79 ? -8.751 7.111 -2.415 1.00 77.25 79 ASP A C 1
ATOM 658 O O . ASP A 1 79 ? -8.776 6.837 -1.213 1.00 77.25 79 ASP A O 1
ATOM 662 N N . GLU A 1 80 ? -7.710 7.723 -2.983 1.00 73.06 80 GLU A N 1
ATOM 663 C CA . GLU A 1 80 ? -6.563 8.230 -2.227 1.00 73.06 80 GLU A CA 1
ATOM 664 C C . GLU A 1 80 ? -6.985 9.326 -1.238 1.00 73.06 80 GLU A C 1
ATOM 666 O O . GLU A 1 80 ? -6.295 9.5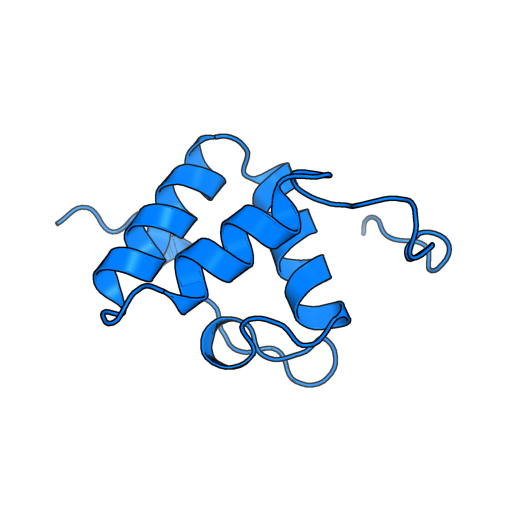17 -0.239 1.00 73.06 80 GLU A O 1
ATOM 671 N N . GLU A 1 81 ? -8.135 9.987 -1.432 1.00 73.88 81 GLU A N 1
ATOM 672 C CA . GLU A 1 81 ? -8.664 10.974 -0.486 1.00 73.88 81 GLU A CA 1
ATOM 673 C C . GLU A 1 81 ? -9.067 10.322 0.848 1.00 73.88 81 GLU A C 1
ATOM 675 O O . GLU A 1 81 ? -8.910 10.935 1.908 1.00 73.88 81 GLU A O 1
ATOM 680 N N . LYS A 1 82 ? -9.445 9.032 0.851 1.00 71.19 82 LYS A N 1
ATOM 681 C CA . LYS A 1 82 ? -9.681 8.258 2.090 1.00 71.19 82 LYS A CA 1
ATOM 682 C C . LYS A 1 82 ? -8.424 8.095 2.941 1.00 71.19 82 LYS A C 1
ATOM 684 O O . LYS A 1 82 ? -8.512 7.956 4.165 1.00 71.19 82 LYS A O 1
ATOM 689 N N . LEU A 1 83 ? -7.234 8.191 2.342 1.00 74.25 83 LEU A N 1
ATOM 690 C CA . LEU A 1 83 ? -5.987 8.229 3.108 1.00 74.25 83 LEU A CA 1
ATOM 691 C C . LEU A 1 83 ? -5.845 9.523 3.923 1.00 74.25 83 LEU A C 1
ATOM 693 O O . LEU A 1 83 ? -4.986 9.576 4.798 1.00 74.25 83 LEU A O 1
ATOM 697 N N . PHE A 1 84 ? -6.672 10.542 3.692 1.00 67.38 84 PHE A N 1
ATOM 698 C CA . PHE A 1 84 ? -6.628 11.822 4.402 1.00 67.38 84 PHE A CA 1
ATOM 699 C C . PHE A 1 84 ? -7.899 12.150 5.171 1.00 67.38 84 PHE A C 1
ATOM 701 O O . PHE A 1 84 ? -7.928 13.201 5.802 1.00 67.38 84 PHE A O 1
ATOM 708 N N . ALA A 1 85 ? -8.921 11.290 5.139 1.00 59.53 85 ALA A N 1
ATOM 709 C CA . ALA A 1 85 ? -10.078 11.445 6.007 1.00 59.53 85 ALA A CA 1
ATOM 710 C C . ALA A 1 85 ? -9.598 11.402 7.470 1.00 59.53 85 ALA A C 1
ATOM 712 O O . ALA A 1 85 ? -9.251 10.342 8.002 1.00 59.53 85 ALA A O 1
ATOM 713 N N . GLU A 1 86 ? -9.439 12.584 8.061 1.00 54.38 86 GLU A N 1
ATOM 714 C CA . GLU A 1 86 ? -9.334 12.767 9.501 1.00 54.38 86 GLU A CA 1
ATOM 715 C C . GLU A 1 86 ? -10.699 12.387 10.084 1.00 54.38 86 GLU A C 1
ATOM 717 O O . GLU A 1 86 ? -11.727 12.807 9.546 1.00 54.38 86 GLU A O 1
ATOM 722 N N . ASP A 1 87 ? -10.689 11.531 11.104 1.00 52.75 87 ASP A N 1
ATOM 723 C CA . ASP A 1 87 ? -11.865 11.279 11.942 1.00 52.75 87 ASP A CA 1
ATOM 724 C C . ASP A 1 87 ? -12.244 12.559 12.710 1.00 52.75 87 ASP A C 1
ATOM 726 O O . ASP A 1 87 ? -11.310 13.235 13.216 1.00 52.75 87 ASP A O 1
#

Sequence (87 aa):
MRYFEVNGLDASRRVGYGQFNTDHTATIDLFDTEEEKMEHMRGMYKTSPKAFAEWKEWCMYVHLLTDIFGTLEDPKEFDEEKLFAED

Foldseek 3Di:
DDDDDPPQPPVQADAAPTPCLVVLLVLLVPDPDPVSNLQSLLVSCVVPVRSSVRSLLVCQDVVGPCVQANHPVDGDPHDCVSSVPDD

Secondary structure (DSSP, 8-state):
-----S----TTS--SSGGGHHHHHHHHHH--SHHHHHHHHHHHHHH-HHHHHHHHHHHHHTT-SHHHHB-SSSB----GGGGG---